Protein AF-A0A2E0NTA9-F1 (afdb_monomer_lite)

pLDDT: mean 86.22, std 12.04, range [45.94, 97.69]

Secondary structure (DSSP, 8-state):
--HHHHHHHHHHTHHHHHHHHHHHHHHHHHHHHHHHHHHHHHHHHHHHHHHHHHHHHHHHHHHHHHHHHHHHHHHHHHHHHHHHHHHHHHHHHHHHHHHHHHHHHHHH-HHHHHHHHHHHH-PPPP-

Structure (mmCIF, N/CA/C/O backbone):
data_AF-A0A2E0NTA9-F1
#
_entry.id   AF-A0A2E0NTA9-F1
#
loop_
_atom_site.group_PDB
_atom_site.id
_atom_site.type_symbol
_atom_site.label_atom_id
_atom_site.label_alt_id
_atom_site.label_comp_id
_atom_site.label_asym_id
_atom_site.label_entity_id
_atom_site.label_seq_id
_atom_site.pdbx_PDB_ins_code
_atom_site.Cartn_x
_atom_site.Cartn_y
_atom_site.Cartn_z
_atom_site.occupancy
_atom_site.B_iso_or_equiv
_atom_site.auth_seq_id
_atom_site.auth_comp_id
_atom_site.auth_asym_id
_atom_site.auth_atom_id
_atom_site.pdbx_PDB_model_num
ATOM 1 N N . MET A 1 1 ? 25.218 1.474 -74.586 1.00 50.41 1 MET A N 1
ATOM 2 C CA . MET A 1 1 ? 26.653 1.730 -74.315 1.00 50.41 1 MET A CA 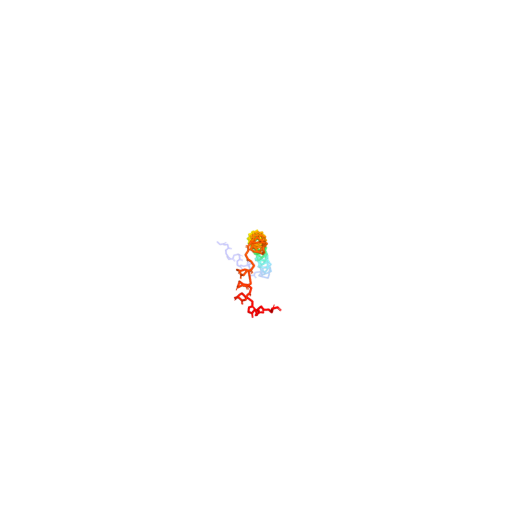1
ATOM 3 C C . MET A 1 1 ? 26.828 2.850 -73.281 1.00 50.41 1 MET A C 1
ATOM 5 O O . MET A 1 1 ? 27.154 3.969 -73.643 1.00 50.41 1 MET A O 1
ATOM 9 N N . LYS A 1 2 ? 26.571 2.587 -71.992 1.00 58.12 2 LYS A N 1
ATOM 10 C CA . LYS A 1 2 ? 26.904 3.531 -70.897 1.00 58.12 2 LYS A CA 1
ATOM 11 C C . LYS A 1 2 ? 27.673 2.868 -69.748 1.00 58.12 2 LYS A C 1
ATOM 13 O O . LYS A 1 2 ? 28.324 3.548 -68.975 1.00 58.12 2 LYS A O 1
ATOM 18 N N . TRP A 1 3 ? 27.663 1.536 -69.683 1.00 60.38 3 TRP A N 1
ATOM 19 C CA . TRP A 1 3 ? 28.368 0.763 -68.661 1.00 60.38 3 TRP A CA 1
ATOM 20 C C . TRP A 1 3 ? 29.884 0.734 -68.857 1.00 60.38 3 TRP A C 1
ATOM 22 O O . TRP A 1 3 ? 30.607 0.903 -67.888 1.00 60.38 3 TRP A O 1
ATOM 32 N N . ALA A 1 4 ? 30.377 0.599 -70.093 1.00 70.38 4 ALA A N 1
ATOM 33 C CA . ALA A 1 4 ? 31.818 0.571 -70.368 1.00 70.38 4 ALA A CA 1
ATOM 34 C C . ALA A 1 4 ? 32.515 1.899 -70.012 1.00 70.38 4 ALA A C 1
ATOM 36 O O . ALA A 1 4 ? 33.602 1.898 -69.441 1.00 70.38 4 ALA A O 1
ATOM 37 N N . SER A 1 5 ? 31.861 3.031 -70.283 1.00 64.94 5 SER A N 1
ATOM 38 C CA . SER A 1 5 ? 32.351 4.366 -69.928 1.00 64.94 5 SER A CA 1
ATOM 39 C C . SER A 1 5 ? 32.276 4.638 -68.423 1.00 64.94 5 SER A C 1
ATOM 41 O O . SER A 1 5 ? 33.205 5.217 -67.867 1.00 64.94 5 SER A O 1
ATOM 43 N N . VAL A 1 6 ? 31.231 4.156 -67.739 1.00 69.44 6 VAL A N 1
ATOM 44 C CA . VAL A 1 6 ? 31.142 4.194 -66.267 1.00 69.44 6 VAL A CA 1
ATOM 45 C C . VAL A 1 6 ? 32.223 3.319 -65.624 1.00 69.44 6 VAL A C 1
ATOM 47 O O . VAL A 1 6 ? 32.838 3.742 -64.651 1.00 69.44 6 VAL A O 1
ATOM 50 N N . LEU A 1 7 ? 32.520 2.147 -66.193 1.00 70.50 7 LEU A N 1
ATOM 51 C CA . LEU A 1 7 ? 33.567 1.250 -65.697 1.00 70.50 7 LEU A CA 1
ATOM 52 C C . LEU A 1 7 ? 34.964 1.867 -65.846 1.00 70.50 7 LEU A C 1
ATOM 54 O O . LEU A 1 7 ? 35.768 1.806 -64.922 1.00 70.50 7 LEU A O 1
ATOM 58 N N . GLN A 1 8 ? 35.244 2.504 -66.987 1.00 69.81 8 GLN A N 1
ATOM 59 C CA . GLN A 1 8 ? 36.512 3.206 -67.205 1.00 69.81 8 GLN A CA 1
ATOM 60 C C . GLN A 1 8 ? 36.665 4.429 -66.296 1.00 69.81 8 GLN A C 1
ATOM 62 O O . GLN A 1 8 ? 37.753 4.671 -65.776 1.00 69.81 8 GLN A O 1
ATOM 67 N N . PHE A 1 9 ? 35.582 5.173 -66.054 1.00 65.06 9 PHE A N 1
ATOM 68 C CA . PHE A 1 9 ? 35.586 6.283 -65.101 1.00 65.06 9 PHE A CA 1
ATOM 69 C C . PHE A 1 9 ? 35.802 5.790 -63.664 1.00 65.06 9 PHE A C 1
ATOM 71 O O . PHE A 1 9 ? 36.572 6.389 -62.914 1.00 65.06 9 PHE A O 1
ATOM 78 N N . ALA A 1 10 ? 35.192 4.656 -63.308 1.00 70.00 10 ALA A N 1
ATOM 79 C CA . ALA A 1 10 ? 35.362 4.030 -62.006 1.00 70.00 10 ALA A CA 1
ATOM 80 C C . ALA A 1 10 ? 36.781 3.499 -61.777 1.00 70.00 10 ALA A C 1
ATOM 82 O O . ALA A 1 10 ? 37.301 3.626 -60.675 1.00 70.00 10 ALA A O 1
ATOM 83 N N . LEU A 1 11 ? 37.434 2.965 -62.813 1.00 71.31 11 LEU A N 1
ATOM 84 C CA . LEU A 1 11 ? 38.826 2.520 -62.726 1.00 71.31 11 LEU A CA 1
ATOM 85 C C . LEU A 1 11 ? 39.798 3.705 -62.600 1.00 71.31 11 LEU A C 1
ATOM 87 O O . LEU A 1 11 ? 40.759 3.646 -61.835 1.00 71.31 11 LEU A O 1
ATOM 91 N N . LYS A 1 12 ? 39.533 4.795 -63.334 1.00 77.12 12 LYS A N 1
ATOM 92 C CA . LYS A 1 12 ? 40.374 6.001 -63.345 1.00 77.12 12 LYS A CA 1
ATOM 93 C C . LYS A 1 12 ? 40.286 6.786 -62.032 1.00 77.12 12 LYS A C 1
ATOM 95 O O . LYS A 1 12 ? 41.308 7.258 -61.547 1.00 77.12 12 LYS A O 1
ATOM 100 N N . ASN A 1 13 ? 39.095 6.860 -61.438 1.00 79.31 13 ASN A N 1
ATOM 101 C CA . ASN A 1 13 ? 38.819 7.616 -60.210 1.00 79.31 13 ASN A CA 1
ATOM 102 C C . ASN A 1 13 ? 38.479 6.702 -59.018 1.00 79.31 13 ASN A C 1
ATOM 104 O O . ASN A 1 13 ? 37.730 7.084 -58.120 1.00 79.31 13 ASN A O 1
ATOM 108 N N . TRP A 1 14 ? 39.022 5.480 -58.989 1.00 81.25 14 TRP A N 1
ATOM 109 C CA . TRP A 1 14 ? 38.647 4.460 -57.999 1.00 81.25 14 TRP A CA 1
ATOM 110 C C . TRP A 1 14 ? 38.876 4.914 -56.549 1.00 81.25 14 TRP A C 1
ATOM 112 O O . TRP A 1 14 ? 38.084 4.594 -55.664 1.00 81.25 14 TRP A O 1
ATOM 122 N N . ARG A 1 15 ? 39.928 5.713 -56.314 1.00 82.38 15 ARG A N 1
ATOM 123 C CA . ARG A 1 15 ? 40.234 6.309 -55.005 1.00 82.38 15 ARG A CA 1
ATOM 124 C C . ARG A 1 15 ? 39.148 7.279 -54.548 1.00 82.38 15 ARG A C 1
ATOM 126 O O . ARG A 1 15 ? 38.740 7.222 -53.395 1.00 82.38 15 ARG A O 1
ATOM 133 N N . GLU A 1 16 ? 38.670 8.140 -55.441 1.00 84.94 16 GLU A N 1
ATOM 134 C CA . GLU A 1 16 ? 37.636 9.131 -55.124 1.00 84.94 16 GLU A CA 1
ATOM 135 C C . GLU A 1 16 ? 36.296 8.450 -54.838 1.00 84.94 16 GLU A C 1
ATOM 137 O O . GLU A 1 16 ? 35.625 8.781 -53.863 1.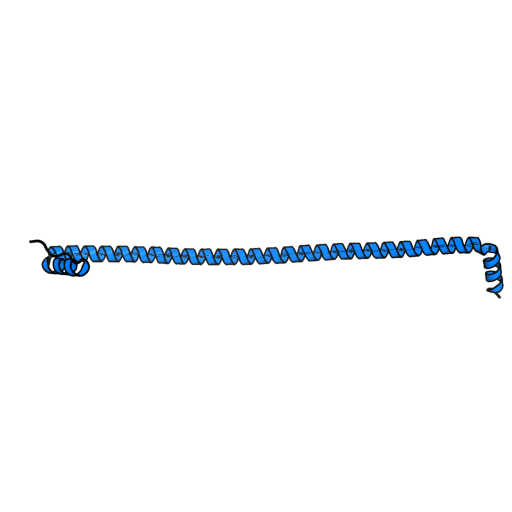00 84.94 16 GLU A O 1
ATOM 142 N N . ILE A 1 17 ? 35.944 7.427 -55.620 1.00 85.38 17 ILE A N 1
ATOM 143 C CA . ILE A 1 17 ? 34.730 6.631 -55.397 1.00 85.38 17 ILE A CA 1
ATOM 144 C C . ILE A 1 17 ? 34.787 5.912 -54.051 1.00 85.38 17 ILE A C 1
ATOM 146 O O . ILE A 1 17 ? 33.791 5.890 -53.333 1.00 85.38 17 ILE A O 1
ATOM 150 N N . LEU A 1 18 ? 35.943 5.358 -53.679 1.00 86.19 18 LEU A N 1
ATOM 151 C CA . LEU A 1 18 ? 36.116 4.686 -52.393 1.00 86.19 18 LEU A CA 1
ATOM 152 C C . LEU A 1 18 ? 35.923 5.658 -51.222 1.00 86.19 18 LEU A C 1
ATOM 154 O O . LEU A 1 18 ? 35.267 5.307 -50.243 1.00 86.19 18 LEU A O 1
ATOM 158 N N . VAL A 1 19 ? 36.426 6.889 -51.341 1.00 88.50 19 VAL A N 1
ATOM 159 C CA . VAL A 1 19 ? 36.225 7.942 -50.334 1.00 88.50 19 VAL A CA 1
ATOM 160 C C . VAL A 1 19 ? 34.754 8.354 -50.242 1.00 88.50 19 VAL A C 1
ATOM 162 O O . VAL A 1 19 ? 34.216 8.468 -49.145 1.00 88.50 19 VAL A O 1
ATOM 165 N N . VAL A 1 20 ? 34.064 8.535 -51.368 1.00 89.62 20 VAL A N 1
ATOM 166 C CA . VAL A 1 20 ? 32.631 8.881 -51.360 1.00 89.62 20 VAL A CA 1
ATOM 167 C C . VAL A 1 20 ? 31.789 7.741 -50.779 1.00 89.62 20 VAL A C 1
ATOM 169 O O . VAL A 1 20 ? 30.875 7.983 -49.988 1.00 89.62 20 VAL A O 1
ATOM 172 N N . LEU A 1 21 ? 32.114 6.492 -51.118 1.00 89.44 21 LEU A N 1
ATOM 173 C CA . LEU A 1 21 ? 31.440 5.310 -50.589 1.00 89.44 21 LEU A CA 1
ATOM 174 C C . LEU A 1 21 ? 31.649 5.182 -49.075 1.00 89.44 21 LEU A C 1
ATOM 176 O O . LEU A 1 21 ? 30.689 4.924 -48.351 1.00 89.44 21 LEU A O 1
ATOM 180 N N . SER A 1 22 ? 32.874 5.391 -48.583 1.00 87.62 22 SER A N 1
ATOM 181 C CA . SER A 1 22 ? 33.163 5.318 -47.149 1.00 87.62 22 SER A CA 1
ATOM 182 C C . SER A 1 22 ? 32.429 6.413 -46.375 1.00 87.62 22 SER A C 1
ATOM 184 O O . SER A 1 22 ? 31.812 6.126 -45.350 1.00 87.62 22 SER A O 1
ATOM 186 N N . LEU A 1 23 ? 32.386 7.639 -46.906 1.00 90.19 23 LEU A N 1
ATOM 187 C CA . LEU A 1 23 ? 31.652 8.748 -46.298 1.00 90.19 23 LEU A CA 1
ATOM 188 C C . LEU A 1 23 ? 30.135 8.489 -46.276 1.00 90.19 23 LEU A C 1
ATOM 190 O O . LEU A 1 23 ? 29.455 8.789 -45.290 1.00 90.19 23 LEU A O 1
ATOM 194 N N . SER A 1 24 ? 29.606 7.885 -47.344 1.00 91.38 24 SER A N 1
ATOM 195 C CA . SER A 1 24 ? 28.202 7.479 -47.438 1.00 91.38 24 SER A CA 1
ATOM 196 C C . SER A 1 24 ? 27.859 6.384 -46.424 1.00 91.38 24 SER A C 1
ATOM 198 O O . SER A 1 24 ? 26.890 6.521 -45.677 1.00 91.38 24 SER A O 1
ATOM 200 N N . LEU A 1 25 ? 28.693 5.345 -46.317 1.00 92.81 25 LEU A N 1
ATOM 201 C CA . LEU A 1 25 ? 28.525 4.260 -45.347 1.00 92.81 25 LEU A CA 1
ATOM 202 C C . LEU A 1 25 ? 28.558 4.769 -43.903 1.00 92.81 25 LEU A C 1
ATOM 204 O O . LEU A 1 25 ? 27.703 4.386 -43.104 1.00 92.81 25 LEU A O 1
ATOM 208 N N . VAL A 1 26 ? 29.492 5.666 -43.572 1.00 91.81 26 VAL A N 1
ATOM 209 C CA . VAL A 1 26 ? 29.563 6.294 -42.242 1.00 91.81 26 VAL A CA 1
ATOM 210 C C . VAL A 1 26 ? 28.302 7.106 -41.958 1.00 91.81 26 VAL A C 1
ATOM 212 O O . VAL A 1 26 ? 27.724 6.977 -40.881 1.00 91.81 26 VAL A O 1
ATOM 215 N N . SER A 1 27 ? 27.821 7.881 -42.931 1.00 90.88 27 SER A N 1
ATOM 216 C CA . SER A 1 27 ? 26.596 8.678 -42.780 1.00 90.88 27 SER A CA 1
ATOM 217 C C . SER A 1 27 ? 25.360 7.804 -42.542 1.00 90.88 27 SER A C 1
ATOM 219 O O . SER A 1 27 ? 24.506 8.139 -41.720 1.00 90.88 27 SER A O 1
ATOM 221 N N . ILE A 1 28 ? 25.264 6.664 -43.231 1.00 91.75 28 ILE A N 1
ATOM 222 C CA . ILE A 1 28 ? 24.174 5.698 -43.047 1.00 91.75 28 ILE A CA 1
ATOM 223 C C . ILE A 1 28 ? 24.275 5.035 -41.670 1.00 91.75 28 ILE A C 1
ATOM 225 O O . ILE A 1 28 ? 23.287 5.020 -40.936 1.00 91.75 28 ILE A O 1
ATOM 229 N N . LYS A 1 29 ? 25.464 4.551 -41.285 1.00 93.56 29 LYS A N 1
ATOM 230 C CA . LYS A 1 29 ? 25.705 3.951 -39.966 1.00 93.56 29 LYS A CA 1
ATOM 231 C C . LYS A 1 29 ? 25.339 4.923 -38.846 1.00 93.56 29 LYS A C 1
ATOM 233 O O . LYS A 1 29 ? 24.616 4.552 -37.932 1.00 93.56 29 LYS A O 1
ATOM 238 N N . MET A 1 30 ? 25.753 6.181 -38.962 1.00 88.62 30 MET A N 1
ATOM 239 C CA . MET A 1 30 ? 25.475 7.212 -37.964 1.00 88.62 30 MET A CA 1
ATOM 240 C C . MET A 1 30 ? 23.972 7.485 -37.812 1.00 88.62 30 MET A C 1
ATOM 242 O O . MET A 1 30 ? 23.485 7.636 -36.694 1.00 88.62 30 MET A O 1
ATOM 246 N N . ARG A 1 31 ? 23.204 7.477 -38.912 1.00 90.06 31 ARG A N 1
ATOM 247 C CA . ARG A 1 31 ? 21.733 7.565 -38.850 1.00 90.06 31 ARG A CA 1
ATOM 248 C C . ARG A 1 31 ? 21.105 6.337 -38.191 1.00 90.06 31 ARG A C 1
ATOM 250 O O . ARG A 1 31 ? 20.150 6.482 -37.433 1.00 90.06 31 ARG A O 1
ATOM 257 N N . MET A 1 32 ? 21.621 5.140 -38.472 1.00 88.69 32 MET A N 1
ATOM 258 C CA . MET A 1 32 ? 21.140 3.907 -37.843 1.00 88.69 32 MET A CA 1
ATOM 259 C C . MET A 1 32 ? 21.418 3.895 -36.339 1.00 88.69 32 MET A C 1
ATOM 261 O O . MET A 1 32 ? 20.502 3.625 -35.565 1.00 88.69 32 MET A O 1
ATOM 265 N N . ASP A 1 33 ? 22.637 4.248 -35.934 1.00 91.00 33 ASP A N 1
ATOM 266 C CA . ASP A 1 33 ? 23.053 4.300 -34.532 1.00 91.00 33 ASP A CA 1
ATOM 267 C C . ASP A 1 33 ? 22.238 5.356 -33.763 1.00 91.00 33 ASP A C 1
ATOM 269 O O . ASP A 1 33 ? 21.749 5.086 -32.666 1.00 91.00 33 ASP A O 1
ATOM 273 N N . TYR A 1 34 ? 21.984 6.524 -34.368 1.00 90.62 34 TYR A N 1
ATOM 274 C CA . TYR A 1 34 ? 21.129 7.554 -33.770 1.00 90.62 34 TYR A CA 1
ATOM 275 C C . TYR A 1 34 ? 19.678 7.086 -33.604 1.00 90.62 34 TYR A C 1
ATOM 277 O O . TYR A 1 34 ? 19.081 7.268 -32.544 1.00 90.62 34 TYR A O 1
ATOM 285 N N . ASN A 1 35 ? 19.114 6.429 -34.621 1.00 91.25 35 ASN A N 1
ATOM 286 C CA . ASN A 1 35 ? 17.762 5.878 -34.542 1.00 91.25 35 ASN A CA 1
ATOM 287 C C . ASN A 1 35 ? 17.653 4.769 -33.486 1.00 91.25 35 ASN A C 1
ATOM 289 O O . ASN A 1 35 ? 16.635 4.680 -32.800 1.00 91.25 35 ASN A O 1
ATOM 293 N N . ALA A 1 36 ? 18.679 3.928 -33.346 1.00 89.12 36 ALA A N 1
ATOM 294 C CA . ALA A 1 36 ? 18.727 2.897 -32.315 1.00 89.12 36 ALA A CA 1
ATOM 295 C C . ALA A 1 36 ? 18.778 3.518 -30.912 1.00 89.12 36 ALA A C 1
ATOM 297 O O . ALA A 1 36 ? 18.008 3.119 -30.038 1.00 89.12 36 ALA A O 1
ATOM 298 N N . LEU A 1 37 ? 19.616 4.541 -30.720 1.00 91.06 37 LEU A N 1
ATOM 299 C CA . LEU A 1 37 ? 19.723 5.258 -29.452 1.00 91.06 37 LEU A CA 1
ATOM 300 C C . LEU A 1 37 ? 18.416 5.969 -29.087 1.00 91.06 37 LEU A C 1
ATOM 302 O O . LEU A 1 37 ? 17.965 5.881 -27.948 1.00 91.06 37 LEU A O 1
ATOM 306 N N . HIS A 1 38 ? 17.777 6.628 -30.055 1.00 92.88 38 HIS A N 1
ATOM 307 C CA . HIS A 1 38 ? 16.506 7.311 -29.835 1.00 92.88 38 HIS A CA 1
ATOM 308 C C . HIS A 1 38 ? 15.394 6.332 -29.439 1.00 92.88 38 HIS A C 1
ATOM 310 O O . HIS A 1 38 ? 14.656 6.589 -28.490 1.00 92.88 38 HIS A O 1
ATOM 316 N N . LYS A 1 39 ? 15.317 5.172 -30.105 1.00 92.56 39 LYS A N 1
ATOM 317 C CA . LYS A 1 39 ? 14.376 4.107 -29.732 1.00 92.56 39 LYS A CA 1
ATOM 318 C C . LYS A 1 39 ? 14.633 3.585 -28.322 1.00 92.56 39 LYS A C 1
ATOM 320 O O . LYS A 1 39 ? 13.689 3.459 -27.554 1.00 92.56 39 LYS A O 1
ATOM 325 N N . ALA A 1 40 ? 15.889 3.308 -27.973 1.00 92.19 40 ALA A N 1
ATOM 326 C CA . ALA A 1 40 ? 16.244 2.844 -26.633 1.00 92.19 40 ALA A CA 1
ATOM 327 C C . ALA A 1 40 ? 15.876 3.876 -25.555 1.00 92.19 40 ALA A C 1
ATOM 329 O O . ALA A 1 40 ? 15.361 3.514 -24.499 1.00 92.19 40 ALA A O 1
ATOM 330 N N . TYR A 1 41 ? 16.088 5.162 -25.839 1.00 93.31 41 TYR A N 1
ATOM 331 C CA . TYR A 1 41 ? 15.713 6.247 -24.940 1.00 93.31 41 TYR A CA 1
ATOM 332 C C . TYR A 1 41 ? 14.196 6.341 -24.735 1.00 93.31 41 TYR A C 1
ATOM 334 O O . TYR A 1 41 ? 13.738 6.413 -23.596 1.00 93.31 41 TYR A O 1
ATOM 342 N N . GLU A 1 42 ? 13.405 6.302 -25.811 1.00 94.62 42 GLU A N 1
ATOM 343 C CA . GLU A 1 42 ? 11.942 6.345 -25.702 1.00 94.62 42 GLU A CA 1
ATOM 344 C C . GLU A 1 42 ? 11.382 5.103 -24.996 1.00 94.62 42 GLU A C 1
ATOM 346 O O . GLU A 1 42 ? 10.511 5.247 -24.141 1.00 94.62 42 GLU A O 1
ATOM 351 N N . ILE A 1 43 ? 11.937 3.912 -25.251 1.00 93.88 43 ILE A N 1
ATOM 352 C CA . ILE A 1 43 ? 11.581 2.689 -24.511 1.00 93.88 43 ILE A CA 1
ATOM 353 C C . ILE A 1 43 ? 11.877 2.866 -23.020 1.00 93.88 43 ILE A C 1
ATOM 355 O O . ILE A 1 43 ? 10.997 2.663 -22.193 1.00 93.88 43 ILE A O 1
ATOM 359 N N . SER A 1 44 ? 13.080 3.319 -22.662 1.00 90.00 44 SER A N 1
ATOM 360 C CA . SER A 1 44 ? 13.457 3.529 -21.259 1.00 90.00 44 SER A CA 1
ATOM 361 C C . SER A 1 44 ? 12.546 4.542 -20.557 1.00 90.00 44 SER A C 1
ATOM 363 O O . SER A 1 44 ? 12.145 4.351 -19.405 1.00 90.00 44 SER A O 1
ATOM 365 N N . LYS A 1 45 ? 12.178 5.614 -21.257 1.00 94.88 45 LYS A N 1
ATOM 366 C CA . LYS A 1 45 ? 11.253 6.631 -20.758 1.00 94.88 45 LYS A CA 1
ATOM 367 C C . LYS A 1 45 ? 9.846 6.072 -20.568 1.00 94.88 45 LYS A C 1
ATOM 369 O O . LYS A 1 45 ? 9.211 6.385 -19.561 1.00 94.88 45 LYS A O 1
ATOM 374 N N . GLN A 1 46 ? 9.369 5.257 -21.505 1.00 94.81 46 GLN A N 1
ATOM 375 C CA . GLN A 1 46 ? 8.080 4.585 -21.401 1.00 94.81 46 GLN A CA 1
ATOM 376 C C . GLN A 1 46 ? 8.069 3.596 -20.231 1.00 94.81 46 GLN A C 1
ATOM 378 O O . GLN A 1 46 ? 7.204 3.709 -19.369 1.00 94.81 46 GLN A O 1
ATOM 383 N N . GLU A 1 47 ? 9.074 2.728 -20.119 1.00 93.25 47 GLU A N 1
ATOM 384 C CA . GLU A 1 47 ? 9.210 1.796 -18.993 1.00 93.25 47 GLU A CA 1
ATOM 385 C C . GLU A 1 47 ? 9.240 2.529 -17.647 1.00 93.25 47 GLU A C 1
ATOM 387 O O . GLU A 1 47 ? 8.633 2.093 -16.673 1.00 93.25 47 GLU A O 1
ATOM 392 N N . THR A 1 48 ? 9.943 3.663 -17.572 1.00 94.25 48 THR A N 1
ATOM 393 C CA . THR A 1 48 ? 10.009 4.457 -16.338 1.00 94.25 48 THR A CA 1
ATOM 394 C C . THR A 1 48 ? 8.641 5.029 -15.973 1.00 94.25 48 THR A C 1
ATOM 396 O O . THR A 1 48 ? 8.273 5.013 -14.801 1.00 94.25 48 THR A O 1
ATOM 399 N N . ARG A 1 49 ? 7.869 5.502 -16.959 1.00 95.44 49 ARG A N 1
ATOM 400 C CA . ARG A 1 49 ? 6.495 5.976 -16.736 1.00 95.44 49 ARG A CA 1
ATOM 401 C C . ARG A 1 49 ? 5.586 4.849 -16.271 1.00 95.44 49 ARG A C 1
ATOM 403 O O . ARG A 1 49 ? 4.939 5.001 -15.247 1.00 95.44 49 ARG A O 1
ATOM 410 N N . GLU A 1 50 ? 5.623 3.705 -16.947 1.00 95.06 50 GLU A N 1
ATOM 411 C CA . GLU A 1 50 ? 4.836 2.528 -16.568 1.00 95.06 50 GLU A CA 1
ATOM 412 C C . GLU A 1 50 ? 5.152 2.074 -15.135 1.00 95.06 50 GLU A C 1
ATOM 414 O O . GLU A 1 50 ? 4.246 1.747 -14.372 1.00 95.06 50 GLU A O 1
ATOM 419 N N . ARG A 1 51 ? 6.426 2.125 -14.720 1.00 92.25 51 ARG A N 1
ATOM 420 C CA . ARG A 1 51 ? 6.828 1.835 -13.333 1.00 92.25 51 ARG A CA 1
ATOM 421 C C . ARG A 1 51 ? 6.283 2.852 -12.333 1.00 92.25 51 ARG A C 1
ATOM 423 O O . ARG A 1 51 ? 5.873 2.452 -11.246 1.00 92.25 51 ARG A O 1
ATOM 430 N N . ILE A 1 52 ? 6.297 4.143 -12.667 1.00 95.50 52 ILE A N 1
ATOM 431 C CA . ILE A 1 52 ? 5.745 5.197 -11.804 1.00 95.50 52 ILE A CA 1
ATOM 432 C C . ILE A 1 52 ? 4.234 5.015 -11.657 1.00 95.50 52 ILE A C 1
ATOM 434 O O . ILE A 1 52 ? 3.736 5.037 -10.534 1.00 95.50 52 ILE A O 1
ATOM 438 N N . ASP A 1 53 ? 3.528 4.782 -12.760 1.00 95.88 53 ASP A N 1
ATOM 439 C CA . ASP A 1 53 ? 2.076 4.604 -12.761 1.00 95.88 53 ASP A CA 1
ATOM 440 C C . ASP A 1 53 ? 1.678 3.347 -11.975 1.00 95.88 53 ASP A C 1
ATOM 442 O O . ASP A 1 53 ? 0.788 3.393 -11.125 1.00 95.88 53 ASP A O 1
ATOM 446 N N . ALA A 1 54 ? 2.395 2.236 -12.176 1.00 95.44 54 ALA A N 1
ATOM 447 C CA . ALA A 1 54 ? 2.194 1.015 -11.402 1.00 95.44 54 ALA A CA 1
ATOM 448 C C . ALA A 1 54 ? 2.445 1.238 -9.902 1.00 95.44 54 ALA A C 1
ATOM 450 O O . ALA A 1 54 ? 1.668 0.775 -9.067 1.00 95.44 54 ALA A O 1
ATOM 451 N N . LEU A 1 55 ? 3.503 1.974 -9.546 1.00 96.56 55 LEU A N 1
ATOM 452 C CA . LEU A 1 55 ? 3.807 2.295 -8.153 1.00 96.56 55 LEU A CA 1
ATOM 453 C C . LEU A 1 55 ? 2.723 3.180 -7.524 1.00 96.56 55 LEU A C 1
ATOM 455 O O . LEU A 1 55 ? 2.317 2.928 -6.392 1.00 96.56 55 LEU A O 1
ATOM 459 N N . GLN A 1 56 ? 2.234 4.189 -8.249 1.00 95.56 56 GLN A N 1
ATOM 460 C CA . GLN A 1 56 ? 1.142 5.048 -7.788 1.00 95.56 56 GLN A CA 1
ATOM 461 C C . GLN A 1 56 ? -0.146 4.254 -7.572 1.00 95.56 56 GLN A C 1
ATOM 463 O O . GLN A 1 56 ? -0.805 4.431 -6.547 1.00 95.56 56 GLN A O 1
ATOM 468 N N . TYR A 1 57 ? -0.471 3.347 -8.495 1.00 96.31 57 TYR A N 1
ATOM 469 C CA . TYR A 1 57 ? -1.623 2.464 -8.366 1.00 96.31 57 TYR A CA 1
ATOM 470 C C . TYR A 1 57 ? -1.522 1.600 -7.103 1.00 96.31 57 TYR A C 1
ATOM 472 O O . TYR A 1 57 ? -2.403 1.677 -6.245 1.00 96.31 57 TYR A O 1
ATOM 480 N N . ILE A 1 58 ? -0.413 0.870 -6.933 1.00 95.88 58 ILE A N 1
ATOM 481 C CA . ILE A 1 58 ? -0.175 0.019 -5.755 1.00 95.88 58 ILE A CA 1
ATOM 482 C C . ILE A 1 58 ? -0.253 0.842 -4.467 1.00 95.88 58 ILE A C 1
ATOM 484 O O . ILE A 1 58 ? -0.880 0.416 -3.500 1.00 95.88 58 ILE A O 1
ATOM 488 N N . HIS A 1 59 ? 0.347 2.033 -4.453 1.00 95.38 59 HIS A N 1
ATOM 489 C CA . HIS A 1 59 ? 0.331 2.897 -3.280 1.00 95.38 59 HIS A CA 1
ATOM 490 C C . HIS A 1 59 ? -1.086 3.356 -2.919 1.00 95.38 59 HIS A C 1
ATOM 492 O O . HIS A 1 59 ? -1.470 3.316 -1.751 1.00 95.38 59 HIS A O 1
ATOM 498 N N . SER A 1 60 ? -1.884 3.754 -3.914 1.00 96.12 60 SER A N 1
ATOM 499 C CA . SER A 1 60 ? -3.276 4.159 -3.698 1.00 96.12 60 SER A CA 1
ATOM 500 C C . SER A 1 60 ? -4.138 3.007 -3.179 1.00 96.12 60 SER A C 1
ATOM 502 O O . SER A 1 60 ? -4.947 3.190 -2.268 1.00 96.12 60 SER A O 1
ATOM 504 N N . GLU A 1 61 ? -3.914 1.801 -3.697 1.00 96.56 61 GLU A N 1
ATOM 505 C CA . GLU A 1 61 ? -4.623 0.605 -3.267 1.00 96.56 61 GLU A CA 1
ATOM 506 C C . GLU A 1 61 ? -4.233 0.215 -1.836 1.00 96.56 61 GLU A C 1
ATOM 508 O O . GLU A 1 61 ? -5.089 -0.102 -1.010 1.00 96.56 61 GLU A O 1
ATOM 513 N N . GLU A 1 62 ? -2.942 0.289 -1.506 1.00 95.25 62 GLU A N 1
ATOM 514 C CA . GLU A 1 62 ? -2.452 0.030 -0.157 1.00 95.25 62 GLU A CA 1
ATOM 515 C C . GLU A 1 62 ? -3.025 1.030 0.855 1.00 95.25 62 GLU A C 1
ATOM 517 O O . GLU A 1 62 ? -3.452 0.624 1.938 1.00 95.25 62 GLU A O 1
ATOM 522 N N . LEU A 1 63 ? -3.090 2.320 0.505 1.00 96.38 63 LEU A N 1
ATOM 523 C CA . LEU A 1 63 ? -3.718 3.342 1.344 1.00 96.38 63 LEU A CA 1
ATOM 524 C C . LEU A 1 63 ? -5.193 3.024 1.603 1.00 96.38 63 LEU A C 1
ATOM 526 O O . LEU A 1 63 ? -5.611 3.023 2.761 1.00 96.38 63 LEU A O 1
ATOM 530 N N . ALA A 1 64 ? -5.952 2.667 0.564 1.00 96.44 64 ALA A N 1
ATOM 531 C CA . ALA A 1 64 ? -7.358 2.296 0.705 1.00 96.44 64 ALA A CA 1
ATOM 532 C C . ALA A 1 64 ? -7.543 1.060 1.605 1.00 96.44 64 ALA A C 1
ATOM 534 O O . ALA A 1 64 ? -8.403 1.051 2.489 1.00 96.44 64 ALA A O 1
ATOM 535 N N . ARG A 1 65 ? -6.701 0.028 1.443 1.00 95.81 65 ARG A N 1
ATOM 536 C CA . ARG A 1 65 ? -6.733 -1.164 2.309 1.00 95.81 65 ARG A CA 1
ATOM 537 C C . ARG A 1 65 ? -6.402 -0.824 3.762 1.00 95.81 65 ARG A C 1
ATOM 539 O O . ARG A 1 65 ? -7.065 -1.325 4.671 1.00 95.81 65 ARG A O 1
ATOM 546 N N . ARG A 1 66 ? -5.395 0.024 3.996 1.00 96.25 66 ARG A N 1
ATOM 547 C CA . ARG A 1 66 ? -5.018 0.479 5.345 1.00 96.25 66 ARG A CA 1
ATOM 548 C C . ARG A 1 66 ? -6.143 1.272 5.999 1.00 96.25 66 ARG A C 1
ATOM 550 O O . ARG A 1 66 ? -6.443 1.039 7.166 1.00 96.25 66 ARG A O 1
ATOM 557 N N . GLU A 1 67 ? -6.781 2.172 5.261 1.00 96.88 67 GLU A N 1
ATOM 558 C CA . GLU A 1 67 ? -7.889 2.975 5.773 1.00 96.88 67 GLU A CA 1
ATOM 559 C C . GLU A 1 67 ? -9.102 2.108 6.127 1.00 96.88 67 GLU A C 1
ATOM 561 O O . GLU A 1 67 ? -9.644 2.230 7.226 1.00 96.88 67 GLU A O 1
ATOM 566 N N . HIS A 1 68 ? -9.451 1.146 5.269 1.00 97.00 68 HIS A N 1
ATOM 567 C CA . HIS A 1 68 ? -10.500 0.169 5.559 1.00 97.00 68 HIS A CA 1
ATOM 568 C C . HIS A 1 68 ? -10.190 -0.667 6.813 1.00 97.00 68 HIS A C 1
ATOM 570 O O . HIS A 1 68 ? -11.062 -0.884 7.660 1.00 97.00 68 HIS A O 1
ATOM 576 N N . ALA A 1 69 ? -8.944 -1.127 6.964 1.00 96.06 69 ALA A N 1
ATOM 577 C CA . ALA A 1 69 ? -8.522 -1.861 8.154 1.00 96.06 69 ALA A CA 1
ATOM 578 C C . ALA A 1 69 ? -8.654 -0.994 9.415 1.00 96.06 69 ALA A C 1
ATOM 580 O O . ALA A 1 69 ? -9.226 -1.439 10.408 1.00 96.06 69 ALA A O 1
ATOM 581 N N . LEU A 1 70 ? -8.192 0.260 9.367 1.00 96.94 70 LEU A N 1
ATOM 582 C CA . LEU A 1 70 ? -8.310 1.199 10.483 1.00 96.94 70 LEU A CA 1
ATOM 583 C C . LEU A 1 70 ? -9.767 1.480 10.859 1.00 96.94 70 LEU A C 1
ATOM 585 O O . LEU A 1 70 ? -10.074 1.542 12.048 1.00 96.94 70 LEU A O 1
ATOM 589 N N . ASP A 1 71 ? -10.662 1.637 9.886 1.00 97.38 71 ASP A N 1
ATOM 590 C CA . ASP A 1 71 ? -12.091 1.826 10.155 1.00 97.38 71 ASP A CA 1
ATOM 591 C C . ASP A 1 71 ? -12.710 0.590 10.823 1.00 97.38 71 ASP A C 1
ATOM 593 O O . ASP A 1 71 ? -13.419 0.705 11.824 1.00 97.38 71 ASP A O 1
ATOM 597 N N . T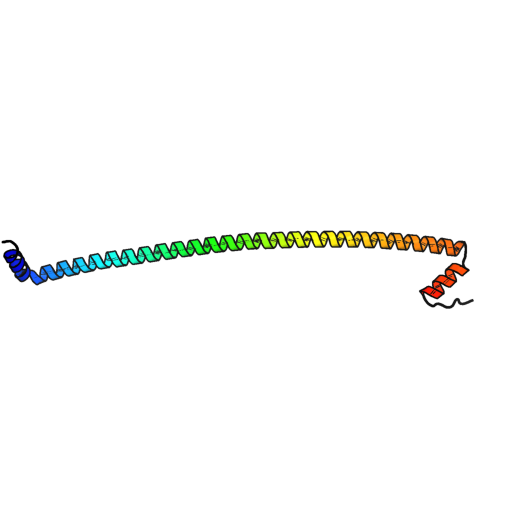HR A 1 72 ? -12.360 -0.602 10.338 1.00 97.06 72 THR A N 1
ATOM 598 C CA . THR A 1 72 ? -12.800 -1.874 10.928 1.00 97.06 72 THR A CA 1
ATOM 599 C C . THR A 1 72 ? -12.329 -2.001 12.378 1.00 97.06 72 THR A C 1
ATOM 601 O O . THR A 1 72 ? -13.129 -2.286 13.268 1.00 97.06 72 THR A O 1
ATOM 604 N N . TYR A 1 73 ? -11.052 -1.712 12.649 1.00 96.44 73 TYR A N 1
ATOM 605 C CA . TYR A 1 73 ? -10.515 -1.713 14.011 1.00 96.44 73 TYR A CA 1
ATOM 606 C C . TYR A 1 73 ? -11.201 -0.682 14.910 1.00 96.44 73 TYR A C 1
ATOM 608 O O . TYR A 1 73 ? -11.512 -0.984 16.060 1.00 96.44 73 TYR A O 1
ATOM 616 N N . LYS A 1 74 ? -11.470 0.528 14.403 1.00 97.06 74 LYS A N 1
ATOM 617 C CA . LYS A 1 74 ? -12.188 1.566 15.159 1.00 97.06 74 LYS A CA 1
ATOM 618 C C . LYS A 1 74 ? -13.607 1.132 15.519 1.00 97.06 74 LYS A C 1
ATOM 620 O O . LYS A 1 74 ? -14.042 1.409 16.634 1.00 97.06 74 LYS A O 1
ATOM 625 N N . LYS A 1 75 ? -14.318 0.473 14.599 1.00 97.62 75 LYS A N 1
ATOM 626 C CA . LYS A 1 75 ? -15.657 -0.083 14.847 1.00 97.62 75 LYS A CA 1
ATOM 627 C C . LYS A 1 75 ? -15.615 -1.167 15.917 1.00 97.62 75 LYS A C 1
ATOM 629 O O . LYS A 1 75 ? -16.299 -1.023 16.922 1.00 97.62 75 LYS A O 1
ATOM 634 N N . ALA A 1 76 ? -14.725 -2.148 15.774 1.00 96.81 76 ALA A N 1
ATOM 635 C CA . ALA A 1 76 ? -14.557 -3.213 16.762 1.00 96.81 76 ALA A CA 1
ATOM 636 C C . ALA A 1 76 ? -14.203 -2.668 18.158 1.00 96.81 76 ALA A C 1
ATOM 638 O O . ALA A 1 76 ? -14.736 -3.125 19.164 1.00 96.81 76 ALA A O 1
ATOM 639 N N . LEU A 1 77 ? -13.339 -1.648 18.236 1.00 97.50 77 LEU A N 1
ATOM 640 C CA . LEU A 1 77 ? -12.995 -1.002 19.505 1.00 97.50 77 LEU A CA 1
ATOM 641 C C . LEU A 1 77 ? -14.199 -0.285 20.132 1.00 97.50 77 LEU A C 1
ATOM 643 O O . LEU A 1 77 ? -14.345 -0.279 21.353 1.00 97.50 77 LEU A O 1
ATOM 647 N N . ARG A 1 78 ? -15.044 0.343 19.306 1.00 97.50 78 ARG A N 1
ATOM 648 C CA . ARG A 1 78 ? -16.258 1.018 19.769 1.00 97.50 78 ARG A CA 1
ATOM 649 C C . ARG A 1 78 ? -17.258 0.011 20.328 1.00 97.50 78 ARG A C 1
ATOM 651 O O . ARG A 1 78 ? -17.687 0.191 21.458 1.00 97.50 78 ARG A O 1
ATOM 658 N N . GLU A 1 79 ? -17.535 -1.057 19.587 1.00 97.44 79 GLU A N 1
ATOM 659 C CA . GLU A 1 79 ? -18.427 -2.142 20.017 1.00 97.44 79 GLU A CA 1
ATOM 660 C C . GLU A 1 79 ? -17.934 -2.791 21.316 1.00 97.44 79 GLU A C 1
ATOM 662 O O . GLU A 1 79 ? -18.703 -2.975 22.256 1.00 97.44 79 GLU A O 1
ATOM 667 N N . LEU A 1 80 ? -16.628 -3.061 21.419 1.00 97.31 80 LEU A N 1
ATOM 668 C CA . LEU A 1 80 ? -16.029 -3.599 22.641 1.00 97.31 80 LEU A CA 1
ATOM 669 C C . LEU A 1 80 ? -16.212 -2.651 23.831 1.00 97.31 80 LEU A C 1
ATOM 671 O O . LEU A 1 80 ? -16.483 -3.094 24.946 1.00 97.31 80 LEU A O 1
ATOM 675 N N . ARG A 1 81 ? -16.053 -1.343 23.608 1.00 96.44 81 ARG A N 1
ATOM 676 C CA . ARG A 1 81 ? -16.214 -0.336 24.657 1.00 96.44 81 ARG A CA 1
ATOM 677 C C . ARG A 1 81 ? -17.667 -0.198 25.102 1.00 96.44 81 ARG A C 1
ATOM 679 O O . ARG A 1 81 ? -17.901 -0.060 26.296 1.00 96.44 81 ARG A O 1
ATOM 686 N N . GLU A 1 82 ? -18.606 -0.230 24.163 1.00 97.69 82 GLU A N 1
ATOM 687 C CA . GLU A 1 82 ? -20.042 -0.205 24.453 1.00 97.69 82 GLU A CA 1
ATOM 688 C C . GLU A 1 82 ? -20.442 -1.437 25.268 1.00 97.69 82 GLU A C 1
ATOM 690 O O . GLU A 1 82 ? -20.968 -1.287 26.367 1.00 97.69 82 GLU A O 1
ATOM 695 N N . SER A 1 83 ? -20.062 -2.635 24.816 1.00 96.81 83 SER A N 1
ATOM 696 C CA . SER A 1 83 ? -20.316 -3.884 25.545 1.00 96.81 83 SER A CA 1
ATOM 697 C C . SER A 1 83 ? -19.698 -3.888 26.949 1.00 96.81 83 SER A C 1
ATOM 699 O O . SER A 1 83 ? -20.319 -4.359 27.905 1.00 96.81 83 SER A O 1
ATOM 701 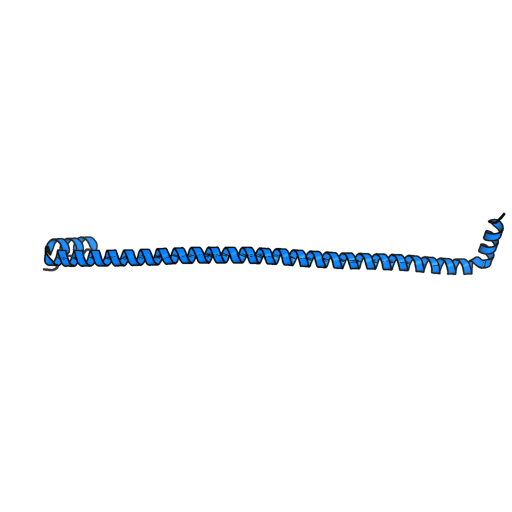N N . TYR A 1 84 ? -18.489 -3.341 27.101 1.00 96.88 84 TYR A N 1
ATOM 702 C CA . TYR A 1 84 ? -17.847 -3.211 28.407 1.00 96.88 84 TYR A CA 1
ATOM 703 C C . TYR A 1 84 ? -18.618 -2.273 29.345 1.00 96.88 84 TYR A C 1
ATOM 705 O O . TYR A 1 84 ? -18.813 -2.610 30.513 1.00 96.88 84 TYR A O 1
ATOM 713 N N . GLU A 1 85 ? -19.056 -1.108 28.858 1.00 97.00 85 GLU A N 1
ATOM 714 C CA . GLU A 1 85 ? -19.800 -0.158 29.690 1.00 97.00 85 GLU A CA 1
ATOM 715 C C . GLU A 1 85 ? -21.182 -0.711 30.066 1.00 97.00 85 GLU A C 1
ATOM 717 O O . GLU A 1 85 ? -21.573 -0.608 31.226 1.00 97.00 85 GLU A O 1
ATOM 722 N N . GLU A 1 86 ? -21.870 -1.389 29.141 1.00 97.12 86 GLU A N 1
ATOM 723 C CA . GLU A 1 86 ? -23.122 -2.103 29.429 1.00 97.12 86 GLU A CA 1
ATOM 724 C C . GLU A 1 86 ? -22.931 -3.177 30.505 1.00 97.12 86 GLU A C 1
ATOM 726 O O . GLU A 1 86 ? -23.660 -3.199 31.498 1.00 97.12 86 GLU A O 1
ATOM 731 N N . SER A 1 87 ? -21.905 -4.021 30.356 1.00 96.19 87 SER A N 1
ATOM 732 C CA . SER A 1 87 ? -21.594 -5.081 31.327 1.00 96.19 87 SER A CA 1
ATOM 733 C C . SER A 1 87 ? -21.293 -4.506 32.713 1.00 96.19 87 SER A C 1
ATOM 735 O O . SER A 1 87 ? -21.681 -5.063 33.739 1.00 96.19 87 SER A O 1
ATOM 737 N N . LYS A 1 88 ? -20.603 -3.364 32.759 1.00 96.62 88 LYS A N 1
ATOM 738 C CA . LYS A 1 88 ? -20.277 -2.655 33.997 1.00 96.62 88 LYS A CA 1
ATOM 739 C C . LYS A 1 88 ? -21.518 -2.043 34.649 1.00 96.62 88 LYS A C 1
ATOM 741 O O . LYS A 1 88 ? -21.665 -2.135 35.868 1.00 96.62 88 LYS A O 1
ATOM 746 N N . GLU A 1 89 ? -22.413 -1.439 33.870 1.00 96.75 89 GLU A N 1
ATOM 747 C CA . GLU A 1 89 ? -23.691 -0.942 34.386 1.00 96.75 89 GLU A CA 1
ATOM 748 C C . GLU A 1 89 ? -24.573 -2.068 34.926 1.00 96.75 89 GLU A C 1
ATOM 750 O O . GLU A 1 89 ? -25.219 -1.906 35.963 1.00 96.75 89 GLU A O 1
ATOM 755 N N . GL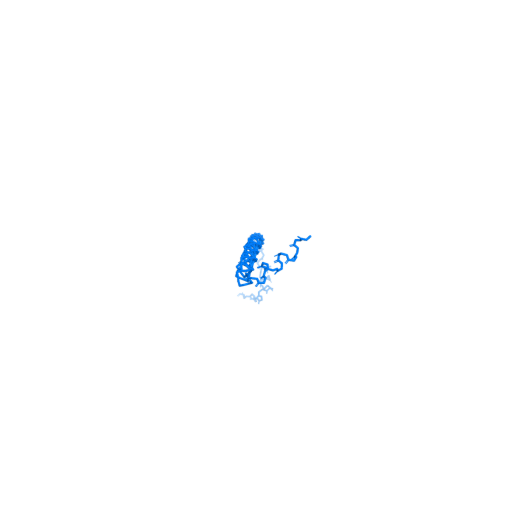U A 1 90 ? -24.631 -3.198 34.223 1.00 95.75 90 GLU A N 1
ATOM 756 C CA . GLU A 1 90 ? -25.384 -4.368 34.661 1.00 95.75 90 GLU A CA 1
ATOM 757 C C . GLU A 1 90 ? -24.829 -4.918 35.979 1.00 95.75 90 GLU A C 1
ATOM 759 O O . GLU A 1 90 ? -25.600 -5.159 36.911 1.00 95.75 90 GLU A O 1
ATOM 764 N N . LEU A 1 91 ? -23.502 -5.000 36.103 1.00 95.62 91 LEU A N 1
ATOM 765 C CA . LEU A 1 91 ? -22.831 -5.430 37.327 1.00 95.62 91 LEU A CA 1
ATOM 766 C C . LEU A 1 91 ? -23.132 -4.504 38.517 1.00 95.62 91 LEU A C 1
ATOM 768 O O . LEU A 1 91 ? -23.425 -4.989 39.611 1.00 95.62 91 LEU A O 1
ATOM 772 N N . GLU A 1 92 ? -23.103 -3.179 38.334 1.00 94.62 92 GLU A N 1
ATOM 773 C CA . GLU A 1 92 ? -23.466 -2.243 39.411 1.00 94.62 92 GLU A CA 1
ATOM 774 C C . GLU A 1 92 ? -24.954 -2.350 39.783 1.00 94.62 92 GLU A C 1
ATOM 776 O O . GLU A 1 92 ? -25.292 -2.369 40.968 1.00 94.62 92 GLU A O 1
ATOM 781 N N . LYS A 1 93 ? -25.854 -2.521 38.803 1.00 95.25 93 LYS A N 1
ATOM 782 C CA . LYS A 1 93 ? -27.284 -2.767 39.071 1.00 95.25 93 LYS A CA 1
ATOM 783 C C . LYS A 1 93 ? -27.497 -4.070 39.846 1.00 95.25 93 LYS A C 1
ATOM 785 O O . LYS A 1 93 ? -28.344 -4.117 40.741 1.00 95.25 93 LYS A O 1
ATOM 790 N N . GLU A 1 94 ? -26.764 -5.133 39.520 1.00 94.25 94 GLU A N 1
ATOM 791 C CA . GLU A 1 94 ? -26.832 -6.407 40.242 1.00 94.25 94 GLU A CA 1
ATOM 792 C C . GLU A 1 94 ? -26.316 -6.259 41.677 1.00 94.25 94 GLU A C 1
ATOM 794 O O . GLU A 1 94 ? -26.973 -6.694 42.626 1.00 94.25 94 GLU A O 1
ATOM 799 N N . LYS A 1 95 ? -25.183 -5.577 41.851 1.00 92.62 95 LYS A N 1
ATOM 800 C CA . LYS A 1 95 ? -24.599 -5.276 43.159 1.00 92.62 95 LYS A CA 1
ATOM 801 C C . LYS A 1 95 ? -25.558 -4.471 44.035 1.00 92.62 95 LYS A C 1
ATOM 803 O O . LYS A 1 95 ? -25.786 -4.860 45.178 1.00 92.62 95 LYS A O 1
ATOM 808 N N . GLU A 1 96 ? -26.183 -3.414 43.515 1.00 92.94 96 GLU A N 1
ATOM 809 C CA . GLU A 1 96 ? -27.194 -2.651 44.260 1.00 92.94 96 GLU A CA 1
ATOM 810 C C . GLU A 1 96 ? -28.400 -3.510 44.660 1.00 92.94 96 GLU A C 1
ATOM 812 O O . GLU A 1 96 ? -28.873 -3.427 45.796 1.00 92.94 96 GLU A O 1
ATOM 817 N N . LYS A 1 97 ? -28.902 -4.360 43.753 1.00 92.56 97 LYS A N 1
ATOM 818 C CA . LYS A 1 97 ? -30.006 -5.285 44.061 1.00 92.56 97 LYS A CA 1
ATOM 819 C C . LYS A 1 97 ? -29.627 -6.255 45.176 1.00 92.56 97 LYS A C 1
ATOM 821 O O . LYS A 1 97 ? -30.427 -6.458 46.092 1.00 92.56 97 LYS A O 1
ATOM 826 N N . ARG A 1 98 ? -28.422 -6.832 45.121 1.00 86.94 98 ARG A N 1
ATOM 827 C CA . ARG A 1 98 ? -27.908 -7.732 46.163 1.00 86.94 98 ARG A CA 1
ATOM 828 C C . ARG A 1 98 ? -27.786 -7.009 47.502 1.00 86.94 98 ARG A C 1
ATOM 830 O O . ARG A 1 98 ? -28.308 -7.516 48.486 1.00 86.94 98 ARG A O 1
ATOM 837 N N . ILE A 1 99 ? -27.221 -5.798 47.531 1.00 87.69 99 ILE A N 1
ATOM 838 C CA . ILE A 1 99 ? -27.123 -4.978 48.753 1.00 87.69 99 ILE A CA 1
ATOM 839 C C . ILE A 1 99 ? -28.506 -4.755 49.373 1.00 87.69 99 ILE A C 1
ATOM 841 O O . ILE A 1 99 ? -28.703 -5.076 50.541 1.00 87.69 99 ILE A O 1
ATOM 845 N N . ARG A 1 100 ? -29.495 -4.297 48.594 1.00 87.94 100 ARG A N 1
ATOM 846 C CA . ARG A 1 100 ? -30.863 -4.081 49.104 1.00 87.94 100 ARG A CA 1
ATOM 847 C C . ARG A 1 100 ? -31.518 -5.370 49.601 1.00 87.94 100 ARG A C 1
ATOM 849 O O . ARG A 1 100 ? -32.298 -5.344 50.551 1.00 87.94 100 ARG A O 1
ATOM 856 N N . THR A 1 101 ? -31.230 -6.496 48.949 1.00 84.25 101 THR A N 1
ATOM 857 C CA . THR A 1 101 ? -31.728 -7.812 49.374 1.00 84.25 101 THR A CA 1
ATOM 858 C C . THR A 1 101 ? -31.124 -8.195 50.723 1.00 84.25 101 THR A C 1
ATOM 860 O O . THR A 1 101 ? -31.865 -8.562 51.633 1.00 84.25 101 THR A O 1
ATOM 863 N N . TYR A 1 102 ? -29.813 -8.008 50.895 1.00 79.75 102 TYR A N 1
ATOM 864 C CA . TYR A 1 102 ? -29.123 -8.247 52.160 1.00 79.75 102 TYR A CA 1
ATOM 865 C C . TYR A 1 102 ? -29.576 -7.303 53.280 1.00 79.75 102 TYR A C 1
ATOM 867 O O . TYR A 1 102 ? -29.813 -7.770 54.388 1.00 79.75 102 TYR A O 1
ATOM 875 N N . GLU A 1 103 ? -29.793 -6.012 53.012 1.00 80.06 103 GLU A N 1
ATOM 876 C CA . GLU A 1 103 ? -30.349 -5.062 53.995 1.00 80.06 103 GLU A CA 1
ATOM 877 C C . GLU A 1 103 ? -31.752 -5.473 54.472 1.00 80.06 103 GLU A C 1
ATOM 879 O O . GLU A 1 103 ? -32.092 -5.349 55.655 1.00 80.06 103 GLU A O 1
ATOM 884 N N . ARG A 1 104 ? -32.572 -5.998 53.553 1.00 80.12 104 ARG A N 1
ATOM 885 C CA . ARG A 1 104 ? -33.920 -6.482 53.860 1.00 80.12 104 ARG A CA 1
ATOM 886 C C . ARG A 1 104 ? -33.880 -7.765 54.683 1.00 80.12 104 ARG A C 1
ATOM 888 O O . ARG A 1 104 ? -34.572 -7.838 55.695 1.00 80.12 104 ARG A O 1
ATOM 895 N N . LEU A 1 105 ? -33.056 -8.735 54.281 1.00 77.31 105 LEU A N 1
ATOM 896 C CA . LEU A 1 105 ? -32.832 -9.977 55.027 1.00 77.31 105 LEU A CA 1
ATOM 897 C C . LEU A 1 105 ? -32.272 -9.684 56.422 1.00 77.31 105 LEU A C 1
ATOM 899 O O . LEU A 1 105 ? -32.795 -10.191 57.401 1.00 77.31 105 LEU A O 1
ATOM 903 N N . PHE A 1 106 ? -31.313 -8.767 56.555 1.00 72.94 106 PHE A N 1
ATOM 904 C CA . PHE A 1 106 ? -30.778 -8.359 57.857 1.00 72.94 106 PHE A CA 1
ATOM 905 C C . PHE A 1 106 ? -31.849 -7.785 58.800 1.00 72.94 106 PHE A C 1
ATOM 907 O O . PHE A 1 106 ? -31.790 -7.993 60.012 1.00 72.94 106 PHE A O 1
ATOM 914 N N . SER A 1 107 ? -32.831 -7.065 58.248 1.00 73.75 107 SER A N 1
ATOM 915 C CA . SER A 1 107 ? -33.909 -6.431 59.016 1.00 73.75 107 SER A CA 1
ATOM 916 C C . SER A 1 107 ? -35.066 -7.379 59.350 1.00 73.75 107 SER A C 1
ATOM 918 O O . SER A 1 107 ? -35.754 -7.159 60.345 1.00 73.75 107 SER A O 1
ATOM 920 N N . GLN A 1 108 ? -35.322 -8.392 58.513 1.00 74.12 108 GLN A N 1
ATOM 921 C CA . GLN A 1 108 ? -36.502 -9.264 58.613 1.00 74.12 108 GLN A CA 1
ATOM 922 C C . GLN A 1 108 ? -36.177 -10.689 59.077 1.00 74.12 108 GLN A C 1
ATOM 924 O O . GLN A 1 108 ? -37.003 -11.287 59.760 1.00 74.12 108 GLN A O 1
ATOM 929 N N . ASP A 1 109 ? -35.005 -11.224 58.728 1.00 69.38 109 ASP A N 1
ATOM 930 C CA . ASP A 1 109 ? -34.627 -12.618 58.969 1.00 69.38 109 ASP A CA 1
ATOM 931 C C . ASP A 1 109 ? -33.091 -12.801 59.031 1.00 69.38 109 ASP A C 1
ATOM 933 O O . ASP A 1 109 ? -32.407 -13.076 58.038 1.00 69.38 109 ASP A O 1
ATOM 937 N N . LYS A 1 110 ? -32.527 -12.611 60.233 1.00 69.31 110 LYS A N 1
ATOM 938 C CA . LYS A 1 110 ? -31.076 -12.707 60.486 1.00 69.31 110 LYS A CA 1
ATOM 939 C C . LYS A 1 110 ? -30.508 -14.114 60.278 1.00 69.31 110 LYS A C 1
ATOM 941 O O . LYS A 1 110 ? -29.334 -14.231 59.928 1.00 69.31 110 LYS A O 1
ATOM 946 N N . GLU A 1 111 ? -31.299 -15.164 60.494 1.00 70.38 111 GLU A N 1
ATOM 947 C CA . GLU A 1 111 ? -30.830 -16.549 60.358 1.00 70.38 111 GLU A CA 1
ATOM 948 C C . GLU A 1 111 ? -30.625 -16.929 58.889 1.00 70.38 111 GLU A C 1
ATOM 950 O O . GLU A 1 111 ? -29.619 -17.555 58.547 1.00 70.38 111 GLU A O 1
ATOM 955 N N . ALA A 1 112 ? -31.523 -16.485 58.002 1.00 71.00 112 ALA A N 1
ATOM 956 C CA . ALA A 1 112 ? -31.389 -16.692 56.561 1.00 71.00 112 ALA A CA 1
ATOM 957 C C . ALA A 1 112 ? -30.115 -16.037 55.997 1.00 71.00 112 ALA A C 1
ATOM 959 O O . ALA A 1 112 ? -29.389 -16.659 55.220 1.00 71.00 112 ALA A O 1
ATOM 960 N N . LEU A 1 113 ? -29.797 -14.815 56.443 1.00 71.06 113 LEU A N 1
ATOM 961 C CA . LEU A 1 113 ? -28.577 -14.108 56.044 1.00 71.06 113 LEU A CA 1
ATOM 962 C C . LEU A 1 113 ? -27.306 -14.818 56.545 1.00 71.06 113 LEU A C 1
ATOM 964 O O . LEU A 1 113 ? -26.331 -14.935 55.805 1.00 71.06 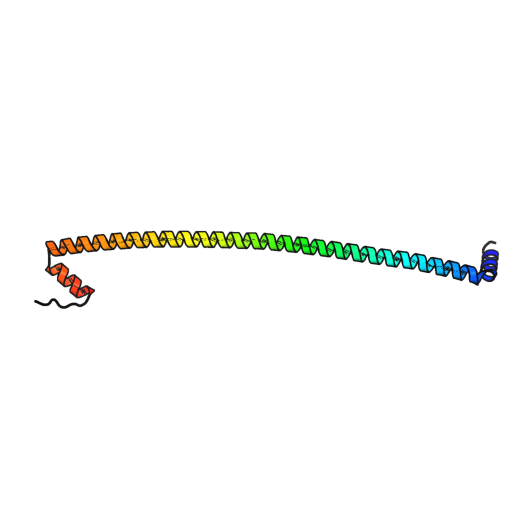113 LEU A O 1
ATOM 968 N N . SER A 1 114 ? -27.322 -15.312 57.788 1.00 70.94 114 SER A N 1
ATOM 969 C CA . SER A 1 114 ? -26.194 -16.046 58.377 1.00 70.94 114 SER A CA 1
ATOM 970 C C . SER A 1 114 ? -25.889 -17.326 57.588 1.00 70.94 114 SER A C 1
ATOM 972 O O . SER A 1 114 ? -24.747 -17.553 57.191 1.00 70.94 114 SER A O 1
ATOM 974 N N . ASN A 1 115 ? -26.921 -18.107 57.247 1.00 74.06 115 ASN A N 1
ATOM 975 C CA . ASN A 1 115 ? -26.782 -19.330 56.448 1.00 74.06 115 ASN A CA 1
ATOM 976 C C . ASN A 1 115 ? -26.235 -19.077 55.030 1.00 74.06 115 ASN A C 1
ATOM 978 O O . ASN A 1 115 ? -25.472 -19.892 54.509 1.00 74.06 115 ASN A O 1
ATOM 982 N N . GLU A 1 116 ? -26.595 -17.959 54.393 1.00 72.94 116 GLU A N 1
ATOM 983 C CA . GLU A 1 116 ? -26.082 -17.602 53.062 1.00 72.94 116 GLU A CA 1
ATOM 984 C C . GLU A 1 116 ? -24.598 -17.194 53.102 1.00 72.94 116 GLU A C 1
ATOM 986 O O . GLU A 1 116 ? -23.824 -17.576 52.219 1.00 72.94 116 GLU A O 1
ATOM 991 N N . ILE A 1 117 ? -24.175 -16.484 54.155 1.00 75.44 117 ILE A N 1
ATOM 992 C CA . ILE A 1 117 ? -22.769 -16.119 54.387 1.00 75.44 117 ILE A CA 1
ATOM 993 C C . ILE A 1 117 ? -21.923 -17.370 54.661 1.00 75.44 117 ILE A C 1
ATOM 995 O O . ILE A 1 117 ? -20.845 -17.511 54.079 1.00 75.44 117 ILE A O 1
ATOM 999 N N . VAL A 1 118 ? -22.426 -18.301 55.479 1.00 77.19 118 VAL A N 1
ATOM 1000 C CA . VAL A 1 118 ? -21.759 -19.584 55.764 1.00 77.19 118 VAL A CA 1
ATOM 1001 C C . VAL A 1 118 ? -21.593 -20.407 54.486 1.00 77.19 118 VAL A C 1
ATOM 1003 O O . VAL A 1 118 ? -20.501 -20.896 54.215 1.00 77.19 118 VAL A O 1
ATOM 1006 N N . ASN A 1 119 ? -22.633 -20.523 53.654 1.00 77.69 119 ASN A N 1
ATOM 1007 C CA . ASN A 1 119 ? -22.560 -21.307 52.414 1.00 77.69 119 ASN A CA 1
ATOM 1008 C C . ASN A 1 119 ? -21.668 -20.672 51.340 1.00 77.69 119 ASN A C 1
ATOM 1010 O O . ASN A 1 119 ? -20.982 -21.384 50.611 1.00 77.69 119 ASN A O 1
ATOM 1014 N N . THR A 1 120 ? -21.689 -19.344 51.214 1.00 76.94 120 THR A N 1
ATOM 1015 C CA . THR A 1 120 ? -20.962 -18.649 50.139 1.00 76.94 120 THR A CA 1
ATOM 1016 C C . THR A 1 120 ? -19.487 -18.456 50.477 1.00 76.94 120 THR A C 1
ATOM 1018 O O . THR A 1 120 ? -18.635 -18.553 49.595 1.00 76.94 120 THR A O 1
ATOM 1021 N N . TYR A 1 121 ? -19.175 -18.185 51.746 1.00 77.62 121 TYR A N 1
ATOM 1022 C CA . TYR A 1 121 ? -17.826 -17.817 52.179 1.00 77.62 121 TYR A CA 1
ATOM 1023 C C . TYR A 1 121 ? -17.189 -18.806 53.169 1.00 77.62 121 TYR A C 1
ATOM 1025 O O . TYR A 1 121 ? -16.000 -18.682 53.451 1.00 77.62 121 TYR A O 1
ATOM 1033 N N . GLY A 1 122 ? -17.935 -19.795 53.674 1.00 71.75 122 GLY A N 1
ATOM 1034 C CA . GLY A 1 122 ? -17.413 -20.838 54.565 1.00 71.75 122 GLY A CA 1
ATOM 1035 C C . GLY A 1 122 ? -17.170 -20.395 56.010 1.00 71.75 122 GLY A C 1
ATOM 1036 O O . GLY A 1 122 ? -16.411 -21.050 56.718 1.00 71.75 122 GLY A O 1
ATOM 1037 N N . PHE A 1 123 ? -17.755 -19.279 56.452 1.00 68.69 123 PHE A N 1
ATOM 1038 C CA . PHE A 1 123 ? -17.577 -18.783 57.820 1.00 68.69 123 PHE A CA 1
ATOM 1039 C C . PHE A 1 123 ? -18.524 -19.492 58.797 1.00 68.69 123 PHE A C 1
ATOM 1041 O O . PHE A 1 123 ? -19.729 -19.488 58.577 1.00 68.69 123 PHE A O 1
ATOM 1048 N N . GLU A 1 124 ? -18.004 -20.056 59.892 1.00 60.91 124 GLU A N 1
ATOM 1049 C CA . GLU A 1 124 ? -18.829 -20.511 61.020 1.00 60.91 124 GLU A CA 1
ATOM 1050 C C . GLU A 1 124 ? -19.281 -19.301 61.862 1.00 60.91 124 GLU A C 1
ATOM 1052 O O . GLU A 1 124 ? -18.459 -18.428 62.163 1.00 60.91 124 GLU A O 1
ATOM 1057 N N . PRO A 1 125 ? -20.570 -19.207 62.237 1.00 56.44 125 PRO A N 1
ATOM 1058 C CA . PRO A 1 125 ? -21.061 -18.111 63.057 1.00 56.44 125 PRO A CA 1
ATOM 1059 C C . PRO A 1 125 ? -20.488 -18.244 64.471 1.00 56.44 125 PRO A C 1
ATOM 1061 O O . PRO A 1 125 ? -20.592 -19.297 65.096 1.00 56.44 125 PRO A O 1
ATOM 1064 N N . VAL A 1 126 ? -19.873 -17.171 64.969 1.00 60.31 126 VAL A N 1
ATOM 1065 C CA . VAL A 1 126 ? -19.375 -17.096 66.349 1.00 60.31 126 VAL A CA 1
ATOM 1066 C C . VAL A 1 126 ? -20.487 -16.498 67.213 1.00 60.31 126 VAL A C 1
ATOM 1068 O O . VAL A 1 126 ? -20.986 -15.422 66.878 1.00 60.31 126 VAL A O 1
ATOM 1071 N N . GLU A 1 127 ? -20.894 -17.227 68.259 1.00 45.94 127 GLU A N 1
ATOM 1072 C CA . GLU A 1 127 ? -21.898 -16.806 69.258 1.00 45.94 127 GLU A CA 1
ATOM 1073 C C . GLU A 1 127 ? -21.533 -15.497 69.978 1.00 45.94 127 GLU A C 1
ATOM 1075 O O . GLU A 1 127 ? -20.343 -15.309 70.330 1.00 45.94 127 GLU A O 1
#

Foldseek 3Di:
DVVVVVVVVCVVCVVVVVVVVVVVVVVVVVVVVVVVVVVVVVVVVVVVVVVVVVVVVVVVVVVVVVVVVVVVVVVVVVVVVVVVVVVVVVVVVVVVVVVVVLVVCVVPPVPVNQVVCCVPPVDDDDD

Sequence (127 aa):
MKWASVLQFALKNWREILVVLSLSLVSIKMRMDYNALHKAYEISKQETRERIDALQYIHSEELARREHALDTYKKALRELRESYEESKEELEKEKEKRIRTYERLFSQDKEALSNEIVNTYGFEPVE

Radius of gyration: 49.61 Å; chains: 1; bounding box: 77×30×144 Å